Protein AF-A0AAW5N354-F1 (afdb_monomer_lite)

Secondary structure (DSSP, 8-state):
-HHHHHHHHHHHHHHHTTSHHHHHHTTHHHHHHHHHHHHHHHHHHTTSS--BTTTBS--SSPPP-------HHHHHHHHHHHHTT-

Radius of gyration: 22.5 Å; chains: 1; bounding box: 50×34×51 Å

InterPro domains:
  IPR006099 Methylmalonyl-CoA mutase, alpha/beta chain, catalytic [PF01642] (1-85)
  IPR016176 Cobalamin (vitamin B12)-dependent enzyme, catalytic [SSF51703] (1-85)

pLDDT: mean 95.04, std 3.27, range [83.5, 98.25]

Structure (mmCIF, N/CA/C/O backbone):
data_AF-A0AAW5N354-F1
#
_entry.id   AF-A0AAW5N354-F1
#
loop_
_atom_site.group_PDB
_atom_site.id
_atom_site.type_symbol
_atom_site.label_atom_id
_atom_site.label_alt_id
_atom_site.label_comp_id
_atom_site.label_asym_id
_atom_site.label_entity_id
_atom_site.label_seq_id
_atom_site.pdbx_PDB_ins_code
_atom_site.Cartn_x
_atom_site.Cartn_y
_atom_site.Cartn_z
_atom_site.occupancy
_atom_site.B_iso_or_equiv
_atom_site.auth_seq_id
_atom_site.auth_comp_id
_atom_site.auth_asym_id
_atom_site.auth_atom_id
_atom_site.pdbx_PDB_model_num
ATOM 1 N N . ASP A 1 1 ? -18.905 12.388 9.729 1.00 85.38 1 ASP A N 1
ATOM 2 C CA . ASP A 1 1 ? -18.391 12.055 11.082 1.00 85.38 1 ASP A CA 1
ATOM 3 C C . ASP A 1 1 ? -17.705 10.699 11.232 1.00 85.38 1 ASP A C 1
ATOM 5 O O . ASP A 1 1 ? -16.715 10.632 11.950 1.00 85.38 1 ASP A O 1
ATOM 9 N N . GLN A 1 2 ? -18.173 9.617 10.596 1.00 94.50 2 GLN A N 1
ATOM 10 C CA . GLN A 1 2 ? -17.601 8.270 10.795 1.00 94.50 2 GLN A CA 1
ATOM 11 C C . GLN A 1 2 ? -16.108 8.164 10.438 1.00 94.50 2 GLN A C 1
ATOM 13 O O . GLN A 1 2 ? -15.334 7.647 11.240 1.00 94.50 2 GLN A O 1
ATOM 18 N N . ILE A 1 3 ? -15.695 8.713 9.289 1.00 96.44 3 ILE A N 1
ATOM 19 C CA . ILE A 1 3 ? -14.286 8.722 8.859 1.00 96.44 3 ILE A CA 1
ATOM 20 C C . ILE A 1 3 ? -13.410 9.443 9.892 1.00 96.44 3 ILE A C 1
ATOM 22 O O . ILE A 1 3 ? -12.373 8.927 10.292 1.00 96.44 3 ILE A O 1
ATOM 26 N N . VAL A 1 4 ? -13.862 10.599 10.394 1.00 97.50 4 VAL A N 1
ATOM 27 C CA . VAL A 1 4 ? -13.140 11.373 11.418 1.00 97.50 4 VAL A CA 1
ATOM 28 C C . VAL A 1 4 ? -12.983 10.566 12.707 1.00 97.50 4 VAL A C 1
ATOM 30 O O . VAL A 1 4 ? -11.908 10.568 13.300 1.00 97.50 4 VAL A O 1
ATOM 33 N N . LYS A 1 5 ? -14.028 9.848 13.140 1.00 97.81 5 LYS A N 1
ATOM 34 C CA . LYS A 1 5 ? -13.960 8.985 14.330 1.00 97.81 5 LYS A CA 1
ATOM 35 C C . LYS A 1 5 ? -12.946 7.852 14.157 1.00 97.81 5 LYS A C 1
ATOM 37 O O . LYS A 1 5 ? -12.141 7.627 15.053 1.00 97.81 5 LYS A O 1
ATOM 42 N N . GLN A 1 6 ? -12.958 7.174 13.010 1.00 96.81 6 GLN A N 1
ATOM 43 C CA . GLN A 1 6 ? -12.025 6.081 12.719 1.00 96.81 6 GLN A CA 1
ATOM 44 C C . GLN A 1 6 ? -10.579 6.576 12.606 1.00 96.81 6 GLN A C 1
ATOM 46 O O . GLN A 1 6 ? -9.682 5.981 13.195 1.00 96.81 6 GLN A O 1
ATOM 51 N N . ALA A 1 7 ? -10.359 7.704 11.929 1.00 97.06 7 ALA A N 1
ATOM 52 C CA . ALA A 1 7 ? -9.042 8.322 11.835 1.00 97.06 7 ALA A CA 1
ATOM 53 C C . ALA A 1 7 ? -8.498 8.710 13.219 1.00 97.06 7 ALA A C 1
ATOM 55 O O . ALA A 1 7 ? -7.354 8.402 13.538 1.00 97.06 7 ALA A O 1
ATOM 56 N N . ARG A 1 8 ? -9.329 9.317 14.079 1.00 97.50 8 ARG A N 1
ATOM 57 C CA . ARG A 1 8 ? -8.941 9.659 15.458 1.00 97.50 8 ARG A CA 1
ATOM 58 C C . ARG A 1 8 ? -8.580 8.432 16.294 1.00 97.50 8 ARG A C 1
ATOM 60 O O . ARG A 1 8 ? -7.642 8.512 17.073 1.00 97.50 8 ARG A O 1
ATOM 67 N N . ALA A 1 9 ? -9.280 7.312 16.120 1.00 96.88 9 ALA A N 1
ATOM 68 C CA . ALA A 1 9 ? -8.946 6.071 16.817 1.00 96.88 9 ALA A CA 1
ATOM 69 C C . ALA A 1 9 ? -7.558 5.538 16.418 1.00 96.88 9 ALA A C 1
ATOM 71 O O . ALA A 1 9 ? -6.792 5.120 17.279 1.00 96.88 9 ALA A O 1
ATOM 72 N N . ILE A 1 10 ? -7.209 5.612 15.129 1.00 95.56 10 ILE A N 1
ATOM 73 C CA . ILE A 1 10 ? -5.876 5.224 14.643 1.00 95.56 10 ILE A CA 1
ATOM 74 C C . ILE A 1 10 ? -4.799 6.163 15.204 1.00 95.56 10 ILE A C 1
ATOM 76 O O . ILE A 1 10 ? -3.747 5.698 15.631 1.00 95.56 10 ILE A O 1
ATOM 80 N N . ILE A 1 11 ? -5.063 7.473 15.242 1.00 96.19 11 ILE A N 1
ATOM 81 C CA . ILE A 1 11 ? -4.138 8.457 15.831 1.00 96.19 11 ILE A CA 1
ATOM 82 C C . ILE A 1 11 ? -3.897 8.143 17.312 1.00 96.19 11 ILE A C 1
ATOM 84 O O . ILE A 1 11 ? -2.750 8.041 17.730 1.00 96.19 11 ILE A O 1
ATOM 88 N N . GLN A 1 12 ? -4.961 7.887 18.075 1.00 96.81 12 GLN A N 1
ATOM 89 C CA . GLN A 1 12 ? -4.862 7.519 19.488 1.00 96.81 12 GLN A CA 1
ATOM 90 C C . GLN A 1 12 ? -4.024 6.245 19.696 1.00 96.81 12 GLN A C 1
ATOM 92 O O . GLN A 1 12 ? -3.164 6.211 20.571 1.00 96.81 12 GLN A O 1
ATOM 97 N N . GLN A 1 13 ? -4.215 5.222 18.857 1.00 94.88 13 GLN A N 1
ATOM 98 C CA . GLN A 1 13 ? -3.415 3.993 18.895 1.00 94.88 13 GLN A CA 1
ATOM 99 C C . GLN A 1 13 ? -1.918 4.262 18.648 1.00 94.88 13 GLN A C 1
ATOM 101 O O . GLN A 1 13 ? -1.059 3.623 19.257 1.00 94.88 13 GLN A O 1
ATOM 106 N N . ILE A 1 14 ? -1.591 5.196 17.751 1.00 96.00 14 ILE A N 1
ATOM 107 C CA . ILE A 1 14 ? -0.207 5.599 17.469 1.00 96.00 14 ILE A CA 1
ATOM 108 C C . ILE A 1 14 ? 0.388 6.363 18.657 1.00 96.00 14 ILE A C 1
ATOM 110 O O . ILE A 1 14 ? 1.536 6.114 19.029 1.00 96.00 14 ILE A O 1
ATOM 114 N N . ASP A 1 15 ? -0.380 7.263 19.268 1.00 96.31 15 ASP A N 1
ATOM 115 C CA . ASP A 1 15 ? 0.061 8.020 20.441 1.00 96.31 15 ASP A CA 1
ATOM 116 C C . ASP A 1 15 ? 0.326 7.086 21.635 1.00 96.31 15 ASP A C 1
ATOM 118 O O . ASP A 1 15 ? 1.361 7.200 22.294 1.00 96.31 15 ASP A O 1
ATOM 122 N N . GLU A 1 16 ? -0.531 6.083 21.848 1.00 94.81 16 GLU A N 1
ATOM 123 C CA . GLU A 1 16 ? -0.348 5.028 22.858 1.00 94.81 16 GLU A CA 1
ATOM 124 C C . GLU A 1 16 ? 0.877 4.143 22.589 1.00 94.81 16 GLU A C 1
ATOM 126 O O . GLU A 1 16 ? 1.554 3.715 23.525 1.00 94.81 16 GLU A O 1
ATOM 131 N N . ALA A 1 17 ? 1.223 3.919 21.318 1.00 91.56 17 ALA A N 1
ATOM 132 C CA . ALA A 1 17 ? 2.460 3.243 20.920 1.00 91.56 17 ALA A CA 1
ATOM 133 C C . ALA A 1 17 ? 3.725 4.110 21.123 1.00 91.56 17 ALA A C 1
ATOM 135 O O . ALA A 1 17 ? 4.841 3.666 20.839 1.00 91.56 17 ALA A O 1
ATOM 136 N N . GLY A 1 18 ? 3.577 5.336 21.635 1.00 94.25 18 GLY A N 1
ATOM 137 C CA . GLY A 1 18 ? 4.671 6.268 21.896 1.00 94.25 18 GLY A CA 1
ATOM 138 C C . GLY A 1 18 ? 5.026 7.156 20.703 1.00 94.25 18 GLY A C 1
ATOM 139 O O . GLY A 1 18 ? 6.167 7.617 20.606 1.00 94.25 18 GLY A O 1
ATOM 140 N N . GLY A 1 19 ? 4.060 7.390 19.812 1.00 96.06 19 GLY A N 1
ATOM 141 C CA . GLY A 1 19 ? 4.171 8.260 18.647 1.00 96.06 19 GLY A CA 1
ATOM 142 C C . GLY A 1 19 ? 4.587 7.535 17.364 1.00 96.06 19 GLY A C 1
ATOM 143 O O . GLY A 1 19 ? 5.049 6.392 17.366 1.00 96.06 19 GLY A O 1
ATOM 144 N N . MET A 1 20 ? 4.447 8.233 16.231 1.00 96.00 20 MET A N 1
ATOM 145 C CA . MET A 1 20 ? 4.607 7.640 14.895 1.00 96.00 20 MET A CA 1
ATOM 146 C C . MET A 1 20 ? 6.004 7.059 14.640 1.00 96.00 20 MET A C 1
ATOM 148 O O . MET A 1 20 ? 6.116 6.009 14.017 1.00 96.00 20 MET A O 1
ATOM 152 N N . ALA A 1 21 ? 7.067 7.690 15.150 1.00 96.81 21 ALA A N 1
ATOM 153 C CA . ALA A 1 21 ? 8.433 7.187 14.985 1.00 96.81 21 ALA A CA 1
ATOM 154 C C . ALA A 1 21 ? 8.608 5.784 15.598 1.00 96.81 21 ALA A C 1
ATOM 156 O O . ALA A 1 21 ? 9.034 4.859 14.909 1.00 96.81 21 ALA A O 1
ATOM 157 N N . LYS A 1 22 ? 8.175 5.593 16.852 1.00 96.50 22 LYS A N 1
ATOM 158 C CA . LYS A 1 22 ? 8.213 4.282 17.520 1.00 96.50 22 LYS A CA 1
ATOM 159 C C . LYS A 1 22 ? 7.277 3.274 16.859 1.00 96.50 22 LYS A C 1
ATOM 161 O O . LYS A 1 22 ? 7.622 2.103 16.729 1.00 96.50 22 LYS A O 1
ATOM 166 N N . ALA A 1 23 ? 6.109 3.721 16.397 1.00 96.06 23 ALA A N 1
ATOM 167 C CA . ALA A 1 23 ? 5.181 2.868 15.662 1.00 96.06 23 ALA A CA 1
ATOM 168 C C . ALA A 1 23 ? 5.792 2.344 14.346 1.00 96.06 23 ALA A C 1
ATOM 170 O O . ALA A 1 23 ? 5.574 1.182 13.998 1.00 96.06 23 ALA A O 1
ATOM 171 N N . ILE A 1 24 ? 6.572 3.168 13.632 1.00 95.75 24 ILE A N 1
ATOM 172 C CA . ILE A 1 24 ? 7.304 2.769 12.420 1.00 95.75 24 ILE A CA 1
ATOM 173 C C . ILE A 1 24 ? 8.388 1.739 12.749 1.00 95.75 24 ILE A C 1
ATOM 175 O O . ILE A 1 24 ? 8.450 0.715 12.073 1.00 95.75 24 ILE A O 1
ATOM 179 N N . GLU A 1 25 ? 9.192 1.962 13.792 1.00 95.50 25 GLU A N 1
ATOM 180 C CA . GLU A 1 25 ? 10.205 0.993 14.246 1.00 95.50 25 GLU A CA 1
ATOM 181 C C . GLU A 1 25 ? 9.573 -0.354 14.628 1.00 95.50 25 GLU A C 1
ATOM 183 O O . GLU A 1 25 ? 10.086 -1.414 14.276 1.00 95.50 25 GLU A O 1
ATOM 188 N N . ALA A 1 26 ? 8.402 -0.320 15.270 1.00 94.00 26 ALA A N 1
ATOM 189 C CA . ALA A 1 26 ? 7.602 -1.503 15.588 1.00 94.00 26 ALA A CA 1
ATOM 190 C C . ALA A 1 26 ? 6.859 -2.103 14.371 1.00 94.00 26 ALA A C 1
ATOM 192 O O . ALA A 1 26 ? 6.099 -3.069 14.510 1.00 94.00 26 ALA A O 1
ATOM 193 N N . GLY A 1 27 ? 7.012 -1.511 13.182 1.00 95.31 27 GLY A N 1
ATOM 194 C CA . GLY A 1 27 ? 6.382 -1.948 11.937 1.00 95.31 27 GLY A CA 1
ATOM 195 C C . GLY A 1 27 ? 4.853 -1.878 11.945 1.00 95.31 27 GLY A C 1
ATOM 196 O O . GLY A 1 27 ? 4.210 -2.545 11.134 1.00 95.31 27 GLY A O 1
ATOM 197 N N . LEU A 1 28 ? 4.242 -1.123 12.864 1.00 94.62 28 LEU A N 1
ATOM 198 C CA . LEU A 1 28 ? 2.789 -1.081 13.035 1.00 94.62 28 LEU A CA 1
ATOM 199 C C . LEU A 1 28 ? 2.072 -0.519 11.789 1.00 94.62 28 LEU A C 1
ATOM 201 O O . LEU A 1 28 ? 1.202 -1.221 11.271 1.00 94.62 28 LEU A O 1
ATOM 205 N N . PRO A 1 29 ? 2.448 0.654 11.231 1.00 96.25 29 PRO A N 1
ATOM 206 C CA . PRO A 1 29 ? 1.779 1.187 10.043 1.00 96.25 29 PRO A CA 1
ATOM 207 C C . PRO A 1 29 ? 1.897 0.259 8.831 1.00 96.25 29 PRO A C 1
ATOM 209 O O . PRO A 1 29 ? 0.921 0.044 8.116 1.00 96.25 29 PRO A O 1
ATOM 212 N N . LYS A 1 30 ? 3.081 -0.335 8.630 1.00 96.94 30 LYS A N 1
ATOM 213 C CA . LYS A 1 30 ? 3.339 -1.257 7.520 1.00 96.94 30 LYS A CA 1
ATOM 214 C C . LYS A 1 30 ? 2.414 -2.472 7.583 1.00 96.94 30 LYS A C 1
ATOM 216 O O . LYS A 1 30 ? 1.717 -2.739 6.609 1.00 96.94 30 LYS A O 1
ATOM 221 N N . ARG A 1 31 ? 2.331 -3.135 8.743 1.00 96.75 31 ARG A N 1
ATOM 222 C CA . ARG A 1 31 ? 1.440 -4.290 8.939 1.00 96.75 31 ARG A CA 1
ATOM 223 C C . ARG A 1 31 ? -0.023 -3.945 8.671 1.00 96.75 31 ARG A C 1
ATOM 225 O O . ARG A 1 31 ? -0.699 -4.689 7.976 1.00 96.75 31 ARG A O 1
ATOM 232 N N . MET A 1 32 ? -0.506 -2.799 9.157 1.00 95.50 32 MET A N 1
ATOM 233 C CA . MET A 1 32 ? -1.896 -2.380 8.929 1.00 95.50 32 MET A CA 1
ATOM 234 C C . MET A 1 32 ? -2.217 -2.190 7.438 1.00 95.50 32 MET A C 1
ATOM 236 O O . MET A 1 32 ? -3.294 -2.587 6.985 1.00 95.50 32 MET A O 1
ATOM 240 N N . ILE A 1 33 ? -1.291 -1.600 6.675 1.00 97.31 33 ILE A N 1
ATOM 241 C CA . ILE A 1 33 ? -1.431 -1.412 5.223 1.00 97.31 33 ILE A CA 1
ATOM 242 C C . ILE A 1 33 ? -1.403 -2.764 4.503 1.00 97.31 33 ILE A C 1
ATOM 244 O O . ILE A 1 33 ? -2.246 -3.015 3.641 1.00 97.31 33 ILE A O 1
ATOM 248 N N . GLU A 1 34 ? -0.473 -3.646 4.865 1.00 98.25 34 GLU A N 1
ATOM 249 C CA . GLU A 1 34 ? -0.355 -4.987 4.283 1.00 98.25 34 GLU A CA 1
ATOM 250 C C . GLU A 1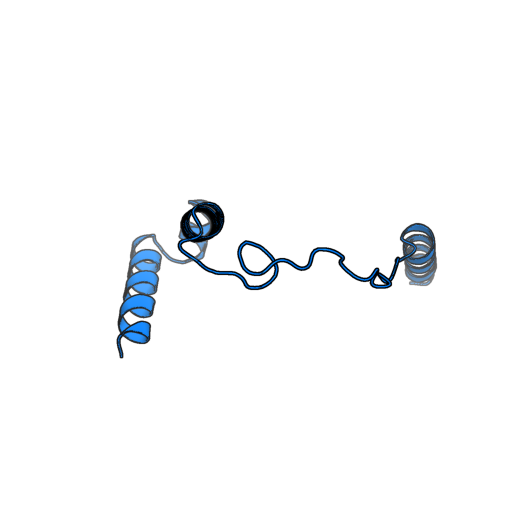 34 ? -1.602 -5.833 4.549 1.00 98.25 34 GLU A C 1
ATOM 252 O O . GLU A 1 34 ? -2.152 -6.422 3.623 1.00 98.25 34 GLU A O 1
ATOM 257 N N . GLU A 1 35 ? -2.117 -5.835 5.778 1.00 97.75 35 GLU A N 1
ATOM 258 C CA . GLU A 1 35 ? -3.354 -6.532 6.124 1.00 97.75 35 GLU A CA 1
ATOM 259 C C . GLU A 1 35 ? -4.559 -6.003 5.337 1.00 97.75 35 GLU A C 1
ATOM 261 O O . GLU A 1 35 ? -5.392 -6.782 4.871 1.00 97.75 35 GLU A O 1
ATOM 266 N N . ALA A 1 36 ? -4.677 -4.680 5.185 1.00 97.31 36 ALA A N 1
ATOM 267 C CA . ALA A 1 36 ? -5.741 -4.078 4.388 1.00 97.31 36 ALA A CA 1
ATOM 268 C C . ALA A 1 36 ? -5.628 -4.477 2.911 1.00 97.31 36 ALA A C 1
ATOM 270 O O . ALA A 1 36 ? -6.630 -4.855 2.305 1.00 97.31 36 ALA A O 1
ATOM 271 N N . SER A 1 37 ? -4.410 -4.459 2.370 1.00 98.00 37 SER A N 1
ATOM 272 C CA . SER A 1 37 ? -4.122 -4.817 0.979 1.00 98.00 37 SER A CA 1
ATOM 273 C C . SER A 1 37 ? -4.389 -6.298 0.715 1.00 98.00 37 SER A C 1
ATOM 275 O O . SER A 1 37 ? -5.046 -6.640 -0.261 1.00 98.00 37 SER A O 1
ATOM 277 N N . ALA A 1 38 ? -3.966 -7.182 1.621 1.00 98.19 38 ALA A N 1
ATOM 278 C CA . ALA A 1 38 ? -4.214 -8.618 1.530 1.00 98.19 38 ALA A CA 1
ATOM 279 C C . ALA A 1 38 ? -5.713 -8.946 1.602 1.00 98.19 38 ALA A C 1
ATOM 281 O O . ALA A 1 38 ? -6.200 -9.798 0.858 1.00 98.19 38 ALA A O 1
ATOM 282 N N . ARG A 1 39 ? -6.471 -8.250 2.465 1.00 98.19 39 ARG A N 1
ATOM 283 C CA . ARG A 1 39 ? -7.935 -8.384 2.512 1.00 98.19 39 ARG A CA 1
ATOM 284 C C . ARG A 1 39 ? -8.582 -7.950 1.201 1.00 98.19 39 ARG A C 1
ATOM 286 O O . ARG A 1 39 ? -9.418 -8.687 0.688 1.00 98.19 39 ARG A O 1
ATOM 293 N N . GLU A 1 40 ? -8.200 -6.794 0.663 1.00 97.88 40 GLU A N 1
ATOM 294 C CA . GLU A 1 40 ? -8.744 -6.299 -0.607 1.00 97.88 40 GLU A CA 1
ATOM 295 C C . GLU A 1 40 ? -8.410 -7.256 -1.756 1.00 97.88 40 GLU A C 1
ATOM 297 O O . GLU A 1 40 ? -9.309 -7.651 -2.498 1.00 97.88 40 GLU A O 1
ATOM 302 N N . GLN A 1 41 ? -7.160 -7.722 -1.839 1.00 97.75 41 GLN A N 1
ATOM 303 C CA . GLN A 1 41 ? -6.735 -8.701 -2.838 1.00 97.75 41 GLN A CA 1
ATOM 304 C C . GLN A 1 41 ? -7.560 -9.988 -2.744 1.00 97.75 41 GLN A C 1
ATOM 306 O O . GLN A 1 41 ? -8.103 -10.449 -3.742 1.00 97.75 41 GLN A O 1
ATOM 311 N N . SER A 1 42 ? -7.767 -10.515 -1.534 1.00 98.25 42 SER A N 1
ATOM 312 C CA . SER A 1 42 ? -8.595 -11.706 -1.333 1.00 98.25 42 SER A CA 1
ATOM 313 C C . SER A 1 42 ? -10.045 -11.505 -1.794 1.00 98.25 42 SER A C 1
ATOM 315 O O . SER A 1 42 ? -10.655 -12.421 -2.346 1.00 98.25 42 SER A O 1
ATOM 317 N N . LEU A 1 43 ? -10.618 -10.313 -1.594 1.00 98.12 43 LEU A N 1
ATOM 318 C CA . LEU A 1 43 ? -11.964 -9.994 -2.077 1.00 98.12 43 LEU A CA 1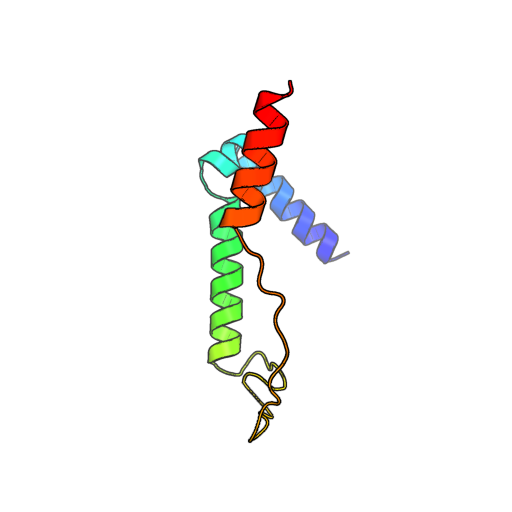
ATOM 319 C C . LEU A 1 43 ? -12.025 -9.905 -3.607 1.00 98.12 43 LEU A C 1
ATOM 321 O O . LEU A 1 43 ? -13.039 -10.309 -4.186 1.00 98.12 43 LEU A O 1
ATOM 325 N N . ILE A 1 44 ? -10.975 -9.384 -4.246 1.00 97.38 44 ILE A N 1
ATOM 326 C CA . ILE A 1 44 ? -10.840 -9.322 -5.708 1.00 97.38 44 ILE A CA 1
ATOM 327 C C . ILE A 1 44 ? -10.737 -10.735 -6.284 1.00 97.38 44 ILE A C 1
ATOM 329 O O . ILE A 1 44 ? -11.485 -11.067 -7.206 1.00 97.38 44 ILE A O 1
ATOM 333 N N . ASP A 1 45 ? -9.889 -11.581 -5.700 1.00 95.25 45 ASP A N 1
ATOM 334 C CA . ASP A 1 45 ? -9.662 -12.959 -6.147 1.00 95.25 45 ASP A CA 1
ATOM 335 C C . ASP A 1 45 ? -10.923 -13.822 -5.986 1.00 95.25 45 ASP A C 1
ATOM 337 O O . ASP A 1 45 ? -11.254 -14.635 -6.845 1.00 95.25 45 ASP A O 1
ATOM 341 N N . GLN A 1 46 ? -11.688 -13.599 -4.911 1.00 96.75 46 GLN A N 1
ATOM 342 C CA . GLN A 1 46 ? -12.989 -14.242 -4.686 1.00 96.75 46 GLN A CA 1
ATOM 343 C C . GLN A 1 46 ? -14.110 -13.683 -5.582 1.00 96.75 46 GLN A C 1
ATOM 345 O O . GLN A 1 46 ? -15.245 -14.153 -5.498 1.00 96.75 46 GLN A O 1
ATOM 350 N N . GLY A 1 47 ? -13.852 -12.635 -6.372 1.00 94.50 47 GLY A N 1
ATOM 351 C CA . GLY A 1 47 ? -14.860 -11.954 -7.192 1.00 94.50 47 GLY A CA 1
ATOM 352 C C . GLY A 1 47 ? -15.918 -11.180 -6.393 1.00 94.50 47 GLY A C 1
ATOM 353 O O . GLY A 1 47 ? -16.888 -10.688 -6.970 1.00 94.50 47 GLY A O 1
ATOM 354 N N . LYS A 1 48 ? -15.750 -11.047 -5.069 1.00 97.38 48 LYS A N 1
ATOM 355 C CA . LYS A 1 48 ? -16.633 -10.254 -4.192 1.00 97.38 48 LYS A CA 1
ATOM 356 C C . LYS A 1 48 ? -16.443 -8.760 -4.427 1.00 97.38 48 LYS A C 1
ATOM 358 O O . LYS A 1 48 ? -17.401 -7.992 -4.365 1.00 97.38 48 LYS A O 1
ATOM 363 N N . ARG A 1 49 ? -15.204 -8.357 -4.712 1.00 97.12 49 ARG A N 1
ATOM 364 C CA . ARG A 1 49 ? -14.854 -7.023 -5.193 1.00 97.12 49 ARG A CA 1
ATOM 365 C C . ARG A 1 49 ? -14.750 -7.079 -6.712 1.00 97.12 49 ARG A C 1
ATOM 367 O O . ARG A 1 49 ? -13.835 -7.692 -7.248 1.00 97.12 49 ARG A O 1
ATOM 374 N N . VAL A 1 50 ? -15.707 -6.473 -7.408 1.00 97.06 50 VAL A N 1
ATOM 375 C CA . VAL A 1 50 ? -15.753 -6.503 -8.876 1.00 97.06 50 VAL A CA 1
ATOM 376 C C . VAL A 1 50 ? -14.854 -5.416 -9.459 1.00 97.06 50 VAL A C 1
ATOM 378 O O . VAL A 1 50 ? -15.032 -4.240 -9.148 1.00 97.06 50 VAL A O 1
ATOM 381 N N . ILE A 1 51 ? -13.945 -5.818 -10.346 1.00 96.81 51 ILE A N 1
ATOM 382 C CA . ILE A 1 51 ? -13.134 -4.945 -11.193 1.00 96.81 51 ILE A CA 1
ATOM 383 C C . ILE A 1 51 ? -13.476 -5.277 -12.649 1.00 96.81 51 ILE A C 1
ATOM 385 O O . ILE A 1 51 ? -13.146 -6.353 -13.159 1.00 96.81 51 ILE A O 1
ATOM 389 N N . VAL A 1 52 ? -14.189 -4.354 -13.297 1.00 95.88 52 VAL A N 1
ATOM 390 C CA . VAL A 1 52 ? -14.634 -4.485 -14.692 1.00 95.88 52 VAL A CA 1
ATOM 391 C C . VAL A 1 52 ? -13.414 -4.579 -15.607 1.00 95.88 52 VAL A C 1
ATOM 393 O O . VAL A 1 52 ? -12.487 -3.788 -15.470 1.00 95.88 52 VAL A O 1
ATOM 396 N N . GLY A 1 53 ? -13.402 -5.566 -16.501 1.00 92.69 53 GLY A N 1
ATOM 397 C CA . GLY A 1 53 ? -12.280 -5.851 -17.398 1.00 92.69 53 GLY A CA 1
ATOM 398 C C . GLY A 1 53 ? -11.185 -6.729 -16.783 1.00 92.69 53 GLY A C 1
ATOM 399 O O . GLY A 1 53 ? -10.429 -7.336 -17.524 1.00 92.69 53 GLY A O 1
ATOM 400 N N . VAL A 1 54 ? -11.133 -6.885 -15.451 1.00 92.81 54 VAL A N 1
ATOM 401 C CA . VAL A 1 54 ? -10.043 -7.623 -14.774 1.00 92.81 54 VAL A CA 1
ATOM 402 C C . VAL A 1 54 ? -10.500 -8.920 -14.118 1.00 92.81 54 VAL A C 1
ATOM 404 O O . VAL A 1 54 ? -9.831 -9.937 -14.262 1.00 92.81 54 VAL A O 1
ATOM 407 N N . ASN A 1 55 ? -11.614 -8.939 -13.386 1.00 93.88 55 ASN A N 1
ATOM 408 C CA . ASN A 1 55 ? -12.164 -10.188 -12.829 1.00 93.88 55 ASN A CA 1
ATOM 409 C C . ASN A 1 55 ? -13.606 -10.458 -13.268 1.00 93.88 55 ASN A C 1
ATOM 411 O O . ASN A 1 55 ? -14.094 -11.577 -13.124 1.00 93.88 55 ASN A O 1
ATOM 415 N N . LYS A 1 56 ? -14.276 -9.461 -13.854 1.00 94.00 56 LYS A N 1
ATOM 416 C CA . LYS A 1 56 ? -15.613 -9.597 -14.426 1.00 94.00 56 LYS A CA 1
ATOM 417 C C . LYS A 1 56 ? -15.729 -8.767 -15.696 1.00 94.00 56 LYS A C 1
ATOM 419 O O . LYS A 1 56 ? -15.185 -7.670 -15.755 1.00 94.00 56 LYS A O 1
ATOM 424 N N . TYR A 1 57 ? -16.484 -9.270 -16.672 1.00 94.38 57 TYR A N 1
ATOM 425 C CA . TYR A 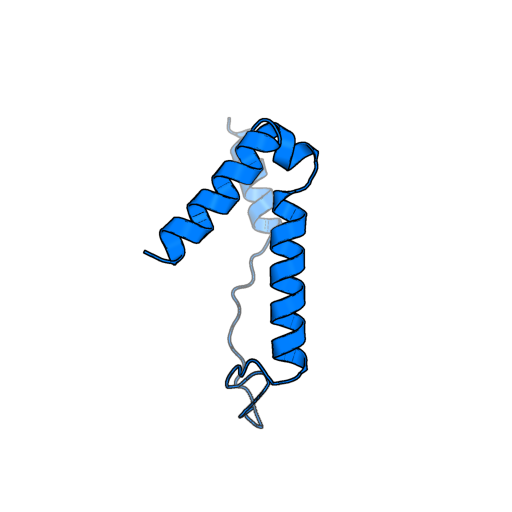1 57 ? -16.686 -8.605 -17.965 1.00 94.38 57 TYR A CA 1
ATOM 426 C C . TYR A 1 57 ? -15.356 -8.349 -18.698 1.00 94.38 57 TYR A C 1
ATOM 428 O O . TYR A 1 57 ? -15.084 -7.232 -19.127 1.00 94.38 57 TYR A O 1
ATOM 436 N N . LYS A 1 58 ? -14.500 -9.379 -18.764 1.00 91.75 58 LYS A N 1
ATOM 437 C CA . LYS A 1 58 ? -13.255 -9.334 -19.539 1.00 91.75 58 LYS A CA 1
ATOM 438 C C . LYS A 1 58 ? -13.566 -9.250 -21.030 1.00 91.75 58 LYS A C 1
ATOM 440 O O . LYS A 1 58 ? -14.550 -9.840 -21.472 1.00 91.75 58 LYS A O 1
ATOM 445 N N . LEU A 1 59 ? -12.721 -8.539 -21.767 1.00 91.62 59 LEU A N 1
ATOM 446 C CA . LEU A 1 59 ? -12.722 -8.574 -23.225 1.00 91.62 59 LEU A CA 1
ATOM 447 C C . LEU A 1 59 ? -12.047 -9.870 -23.693 1.00 91.62 59 LEU A C 1
ATOM 449 O O . LEU A 1 59 ? -11.124 -10.353 -23.041 1.00 91.62 59 LEU A O 1
ATOM 453 N N . ASP A 1 60 ? -12.504 -10.425 -24.815 1.00 89.00 60 ASP A N 1
ATOM 454 C CA . ASP A 1 60 ? -11.875 -11.608 -25.423 1.00 89.00 60 ASP A CA 1
ATOM 455 C C . ASP A 1 60 ? -10.513 -11.268 -26.054 1.00 89.00 60 ASP A C 1
ATOM 457 O O . ASP A 1 60 ? -9.627 -12.119 -26.139 1.00 89.00 60 ASP A O 1
ATOM 461 N N . HIS A 1 61 ? -10.343 -10.007 -26.460 1.00 88.50 61 HIS A N 1
ATOM 462 C CA . HIS A 1 61 ? -9.114 -9.449 -27.008 1.00 88.50 61 HIS A CA 1
ATOM 463 C C . HIS A 1 61 ? -8.856 -8.071 -26.389 1.00 88.50 61 HIS A C 1
ATOM 465 O O . HIS A 1 61 ? -9.762 -7.238 -26.337 1.00 88.50 61 HIS A O 1
ATOM 471 N N . GLU A 1 62 ? -7.631 -7.852 -25.911 1.00 83.50 62 GLU A N 1
ATOM 472 C CA . GLU A 1 62 ? -7.143 -6.546 -25.461 1.00 83.50 62 GLU A CA 1
ATOM 473 C C . GLU A 1 62 ? -6.279 -5.936 -26.569 1.00 83.50 62 GLU A C 1
ATOM 475 O O . GLU A 1 62 ? -5.462 -6.637 -27.170 1.00 83.50 62 GLU A O 1
ATOM 480 N N . ASP A 1 63 ? -6.472 -4.647 -26.847 1.00 84.94 63 ASP A N 1
ATOM 481 C CA . ASP A 1 63 ? -5.619 -3.912 -27.780 1.00 84.94 63 ASP A CA 1
ATOM 482 C C . ASP A 1 63 ? -4.241 -3.668 -27.147 1.00 84.94 63 ASP A C 1
ATOM 484 O O . ASP A 1 63 ? -4.132 -3.306 -25.970 1.00 84.94 63 ASP A O 1
ATOM 488 N N . GLU A 1 64 ? -3.177 -3.831 -27.935 1.00 86.62 64 GLU A N 1
ATOM 489 C CA . GLU A 1 64 ? -1.831 -3.472 -27.491 1.00 86.62 64 GLU A CA 1
ATOM 490 C C . GLU A 1 64 ? -1.753 -1.959 -27.244 1.00 86.62 64 GLU A C 1
ATOM 492 O O . GLU A 1 64 ? -2.164 -1.145 -28.071 1.00 86.62 64 GLU A O 1
ATOM 497 N N . THR A 1 65 ? -1.238 -1.579 -26.075 1.00 88.06 65 THR A N 1
ATOM 498 C CA . THR A 1 65 ? -0.995 -0.180 -25.716 1.00 88.06 65 THR A CA 1
ATOM 499 C C . THR A 1 65 ? 0.504 0.069 -25.716 1.00 88.06 65 THR A C 1
ATOM 501 O O . THR A 1 65 ? 1.244 -0.640 -25.031 1.00 88.06 65 THR A O 1
ATOM 504 N N . ASP A 1 66 ? 0.946 1.100 -26.434 1.00 91.25 66 ASP A N 1
ATOM 505 C CA . ASP A 1 66 ? 2.347 1.510 -26.431 1.00 91.25 66 ASP A CA 1
ATOM 506 C C . ASP A 1 66 ? 2.777 1.945 -25.024 1.00 91.25 66 ASP A C 1
ATOM 508 O O . ASP A 1 66 ? 2.200 2.853 -24.415 1.00 91.25 66 ASP A O 1
ATOM 512 N N . VAL A 1 67 ? 3.819 1.302 -24.503 1.00 91.88 67 VAL A N 1
ATOM 513 C CA . VAL A 1 67 ? 4.446 1.669 -23.232 1.00 91.88 67 VAL A CA 1
ATOM 514 C C . VAL A 1 67 ? 5.692 2.493 -23.525 1.00 91.88 67 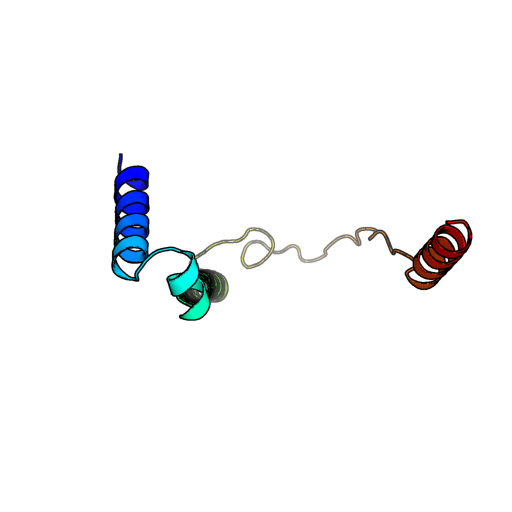VAL A C 1
ATOM 516 O O . VAL A 1 67 ? 6.509 2.128 -24.367 1.00 91.88 67 VAL A O 1
ATOM 519 N N . LEU A 1 68 ? 5.862 3.602 -22.804 1.00 92.94 68 LEU A N 1
ATOM 520 C CA . LEU A 1 68 ? 7.090 4.383 -22.881 1.00 92.94 68 LEU A CA 1
ATOM 521 C C . LEU A 1 68 ? 8.243 3.597 -22.248 1.00 92.94 68 LEU A C 1
ATOM 523 O O . LEU A 1 68 ? 8.305 3.446 -21.026 1.00 92.94 68 LEU A O 1
ATOM 527 N N . GLU A 1 69 ? 9.172 3.134 -23.077 1.00 93.31 69 GLU A N 1
ATOM 528 C CA . GLU A 1 69 ? 10.417 2.532 -22.618 1.00 93.31 69 GLU A CA 1
ATOM 529 C C . GLU A 1 69 ? 11.464 3.620 -22.348 1.00 93.31 69 GLU A C 1
ATOM 531 O O . GLU A 1 69 ? 11.707 4.501 -23.174 1.00 93.31 69 GLU A O 1
ATOM 536 N N . ILE A 1 70 ? 12.075 3.572 -21.164 1.00 93.88 70 ILE A N 1
ATOM 537 C CA . ILE A 1 70 ? 13.108 4.524 -20.749 1.00 93.88 70 ILE A CA 1
ATOM 538 C C . ILE A 1 70 ? 14.470 3.834 -20.834 1.00 93.88 70 ILE A C 1
ATOM 540 O O . ILE A 1 70 ? 14.720 2.854 -20.128 1.00 93.88 70 ILE A O 1
ATOM 544 N N . ASP A 1 71 ? 15.378 4.385 -21.644 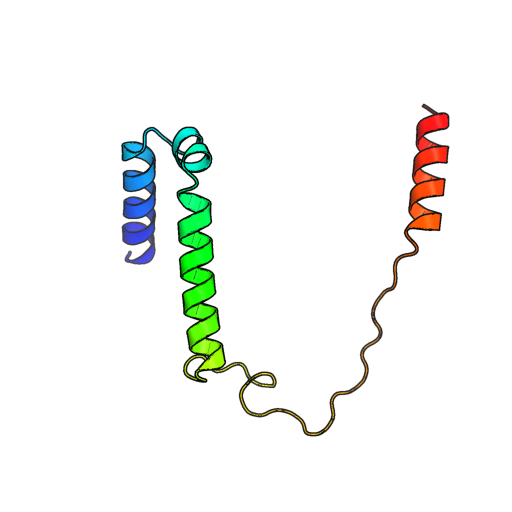1.00 95.88 71 ASP A N 1
ATOM 545 C CA . ASP A 1 71 ? 16.764 3.917 -21.716 1.00 95.88 71 ASP A CA 1
ATOM 546 C C . ASP A 1 71 ? 17.552 4.351 -20.468 1.00 95.88 71 ASP A C 1
ATOM 548 O O . ASP A 1 71 ? 18.087 5.459 -20.362 1.00 95.88 71 ASP A O 1
ATOM 552 N N . ASN A 1 72 ? 17.645 3.433 -19.506 1.00 94.81 72 ASN A N 1
ATOM 553 C CA . ASN A 1 72 ? 18.372 3.649 -18.259 1.00 94.81 72 ASN A CA 1
ATOM 554 C C . ASN A 1 72 ? 19.890 3.794 -18.452 1.00 94.81 72 ASN A C 1
ATOM 556 O O . ASN A 1 72 ? 20.551 4.395 -17.602 1.00 94.81 72 ASN A O 1
ATOM 560 N N . VAL A 1 73 ? 20.464 3.252 -19.532 1.00 96.69 73 VAL A N 1
ATOM 561 C CA . VAL A 1 73 ? 21.901 3.371 -19.815 1.00 96.69 73 VAL A CA 1
ATOM 562 C C . VAL A 1 73 ? 22.206 4.784 -20.288 1.00 96.69 73 VAL A C 1
ATOM 564 O O . VAL A 1 73 ? 23.120 5.418 -19.756 1.00 96.69 73 VAL A O 1
ATOM 567 N N . MET A 1 74 ? 21.408 5.295 -21.227 1.00 97.31 74 MET A N 1
ATOM 568 C CA . MET A 1 74 ? 21.508 6.672 -21.705 1.00 97.31 74 MET A CA 1
ATOM 569 C C . MET A 1 74 ? 21.356 7.660 -20.545 1.00 97.31 74 MET A C 1
ATOM 571 O O . MET A 1 74 ? 22.266 8.453 -20.298 1.00 97.31 74 MET A O 1
ATOM 575 N N . VAL A 1 75 ? 20.269 7.548 -19.770 1.00 97.31 75 VAL A N 1
ATOM 576 C CA . VAL A 1 75 ? 19.999 8.446 -18.635 1.00 97.31 75 VAL A CA 1
ATOM 577 C C . VAL A 1 75 ? 21.138 8.400 -17.617 1.00 97.31 75 VAL A C 1
ATOM 579 O O . VAL A 1 75 ? 21.620 9.444 -17.180 1.00 97.31 75 VAL A O 1
ATOM 582 N N . ARG A 1 76 ? 21.628 7.208 -17.254 1.00 97.06 76 ARG A N 1
ATOM 583 C CA . ARG A 1 76 ? 22.745 7.070 -16.309 1.00 97.06 76 ARG A CA 1
ATOM 584 C C . ARG A 1 76 ? 24.004 7.780 -16.804 1.00 97.06 76 ARG A C 1
ATOM 586 O O . ARG A 1 76 ? 24.646 8.474 -16.017 1.00 97.06 76 ARG A O 1
ATOM 593 N N . ASN A 1 77 ? 24.361 7.604 -18.074 1.00 97.75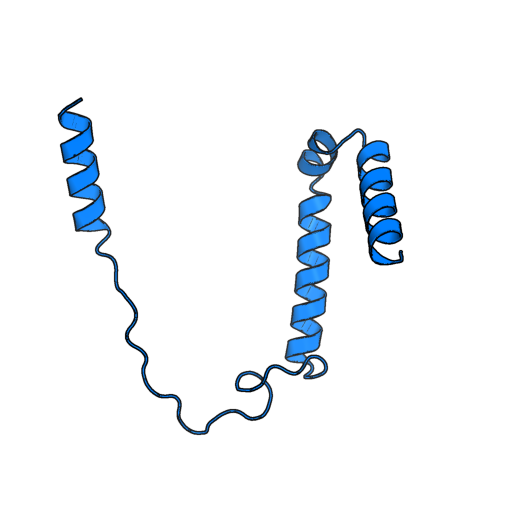 77 ASN A N 1
ATOM 594 C CA . ASN A 1 77 ? 25.557 8.220 -18.646 1.00 97.75 77 ASN A CA 1
ATOM 595 C C . ASN A 1 77 ? 25.445 9.750 -18.669 1.00 97.75 77 ASN A C 1
ATOM 597 O O . ASN A 1 77 ? 26.406 10.437 -18.326 1.00 97.75 77 ASN A O 1
ATOM 601 N N . GLU A 1 78 ? 24.268 10.287 -18.997 1.00 97.25 78 GLU A N 1
ATOM 602 C CA . GLU A 1 78 ? 24.005 11.728 -18.942 1.00 97.25 78 GLU A CA 1
ATOM 603 C C . GLU A 1 78 ? 24.133 12.287 -17.520 1.00 97.25 78 GLU A C 1
ATOM 605 O O . GLU A 1 78 ? 24.756 13.333 -17.326 1.00 97.25 78 GLU A O 1
ATOM 610 N N . GLN A 1 79 ? 23.600 11.581 -16.514 1.00 97.06 79 GLN A N 1
ATOM 611 C CA . GLN A 1 79 ? 23.713 12.001 -15.114 1.00 97.06 79 GLN A CA 1
ATOM 612 C C . GLN A 1 79 ? 25.167 11.990 -14.628 1.00 97.06 79 GLN A C 1
ATOM 614 O O . GLN A 1 79 ? 25.593 12.941 -13.974 1.00 97.06 79 GLN A O 1
ATOM 619 N N . ILE A 1 80 ? 25.953 10.967 -14.987 1.00 97.94 80 ILE A N 1
ATOM 620 C CA . ILE A 1 80 ? 27.391 10.912 -14.669 1.00 97.94 80 ILE A CA 1
ATOM 621 C C . ILE A 1 80 ? 28.113 12.108 -15.295 1.00 97.94 80 ILE A C 1
ATOM 623 O O . ILE A 1 80 ? 28.794 12.849 -14.590 1.00 97.94 80 ILE A O 1
ATOM 627 N N . ALA A 1 81 ? 27.891 12.359 -16.586 1.00 97.31 81 ALA A N 1
ATOM 628 C CA . ALA A 1 81 ? 28.516 13.474 -17.288 1.00 97.31 81 ALA A CA 1
ATOM 629 C C . ALA A 1 81 ? 28.099 14.848 -16.733 1.00 97.31 81 ALA A C 1
ATOM 631 O O . ALA A 1 81 ? 28.834 15.820 -16.898 1.00 97.31 81 ALA A O 1
ATOM 632 N N . SER A 1 82 ? 26.913 14.967 -16.124 1.00 96.75 82 SER A N 1
ATOM 633 C CA . SER A 1 82 ? 26.484 16.185 -15.429 1.00 96.75 82 SER A CA 1
ATOM 634 C C . SER A 1 82 ? 27.180 16.351 -14.078 1.00 96.75 82 SER A C 1
ATOM 636 O O . SER A 1 82 ? 27.548 17.471 -13.735 1.00 96.75 82 SER A O 1
ATOM 638 N N . LEU A 1 83 ? 27.360 15.266 -13.319 1.00 96.56 83 LEU A N 1
ATOM 639 C CA . LEU A 1 83 ? 28.054 15.290 -12.028 1.00 96.56 83 LEU A CA 1
ATOM 640 C C . LEU A 1 83 ? 29.545 15.608 -12.183 1.00 96.56 83 LEU A C 1
ATOM 642 O O . LEU A 1 83 ? 30.090 16.319 -11.354 1.00 96.56 83 LEU A O 1
ATOM 646 N N . GLU A 1 84 ? 30.188 15.148 -13.259 1.00 96.12 84 GLU A N 1
ATOM 647 C CA . GLU A 1 84 ? 31.594 15.465 -13.567 1.00 96.12 84 GLU A CA 1
ATOM 648 C C . GLU A 1 84 ? 31.839 16.948 -13.902 1.00 96.12 84 GLU A C 1
ATOM 650 O O . GLU A 1 84 ? 32.984 17.396 -13.925 1.00 96.12 84 GLU A O 1
ATOM 655 N N . ARG A 1 85 ? 30.778 17.717 -14.188 1.00 93.00 85 ARG A N 1
ATOM 656 C CA . ARG A 1 85 ? 30.849 19.159 -14.484 1.00 93.00 85 ARG A CA 1
ATOM 657 C C . ARG A 1 85 ? 30.620 20.050 -13.255 1.00 93.00 85 ARG A C 1
ATOM 659 O O . ARG A 1 85 ? 30.627 21.272 -13.415 1.00 93.00 85 ARG A O 1
ATOM 666 N N . ILE A 1 86 ? 30.373 19.460 -12.084 1.00 86.25 86 ILE A N 1
ATOM 667 C CA . ILE A 1 86 ? 30.198 20.143 -10.790 1.00 86.25 86 ILE A CA 1
ATOM 668 C C . ILE A 1 86 ? 31.503 20.038 -10.004 1.00 86.25 86 ILE A C 1
ATOM 670 O O . ILE A 1 86 ? 31.932 21.083 -9.467 1.00 86.25 86 ILE A O 1
#

Organism: NCBI:txid1499973

Sequence (86 aa):
DQIVKQARAIIQQIDEAGGMAKAIEAGLPKRMIEEASAREQSLIDQGKRVIVGVNKYKLDHEDETDVLEIDNVMVRNEQIASLERI

Foldseek 3Di:
DVVVVVVVVVQVVQVVCVHDVSCVVVVNVVVVVVVVVVVVVVCVVVCVDPDDCPRPVNDPDDDDDDDDDDDPVVVVVVVVVVVVVD